Protein AF-A0A0C9YBS9-F1 (afdb_monomer_lite)

Structure (mmCIF, N/CA/C/O backbone):
data_AF-A0A0C9YBS9-F1
#
_entry.id   AF-A0A0C9YBS9-F1
#
loop_
_atom_si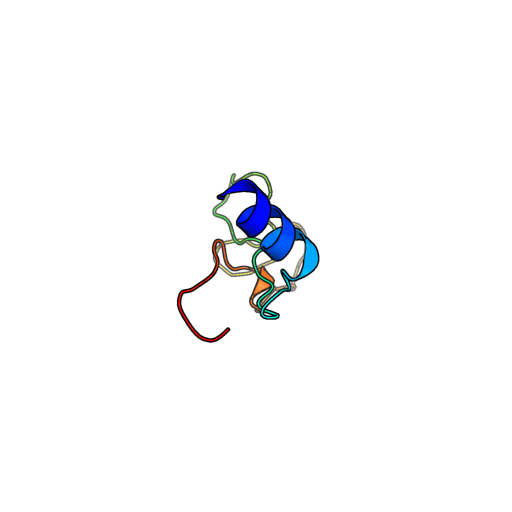te.group_PDB
_atom_site.id
_atom_site.type_symbol
_atom_site.label_atom_id
_atom_site.label_alt_id
_atom_site.label_comp_id
_atom_site.label_asym_id
_atom_site.label_entity_id
_atom_site.label_seq_id
_atom_site.pdbx_PDB_ins_code
_atom_site.Cartn_x
_atom_site.Cartn_y
_atom_site.Cartn_z
_atom_site.occupancy
_atom_site.B_iso_or_equiv
_atom_site.auth_seq_id
_atom_site.auth_comp_id
_atom_site.auth_asym_id
_atom_site.auth_atom_id
_atom_site.pdbx_PDB_model_num
ATOM 1 N N . SER A 1 1 ? 22.130 6.476 -27.057 1.00 93.75 1 SER A N 1
ATOM 2 C CA . SER A 1 1 ? 21.248 7.641 -26.904 1.00 93.75 1 SER A CA 1
ATOM 3 C C . SER A 1 1 ? 20.225 7.321 -25.842 1.00 93.75 1 SER A C 1
ATOM 5 O O . SER A 1 1 ? 19.987 6.140 -25.580 1.00 93.75 1 SER A O 1
ATOM 7 N N . ASP A 1 2 ? 19.622 8.352 -25.271 1.00 97.62 2 ASP A N 1
ATOM 8 C CA . ASP A 1 2 ? 18.586 8.218 -24.248 1.00 97.62 2 ASP A CA 1
ATOM 9 C C . ASP A 1 2 ? 17.399 7.383 -24.747 1.00 97.62 2 ASP A C 1
ATOM 11 O O . ASP A 1 2 ? 16.912 6.526 -24.014 1.00 97.62 2 ASP A O 1
ATOM 15 N N . ASP A 1 3 ? 17.046 7.490 -26.032 1.00 98.00 3 ASP A N 1
ATOM 16 C CA . ASP A 1 3 ? 15.992 6.670 -26.649 1.00 98.00 3 ASP A CA 1
ATOM 17 C C . ASP A 1 3 ? 16.264 5.163 -26.533 1.00 98.00 3 ASP A C 1
ATOM 19 O O . ASP A 1 3 ? 15.382 4.377 -26.178 1.00 98.00 3 ASP A O 1
ATOM 23 N N . LYS A 1 4 ? 17.514 4.744 -26.784 1.00 97.75 4 LYS A N 1
ATOM 24 C CA . LYS A 1 4 ? 17.911 3.332 -26.662 1.00 97.75 4 LYS A CA 1
ATOM 25 C C . LYS A 1 4 ? 17.842 2.866 -25.207 1.00 97.75 4 LYS A C 1
ATOM 27 O O . LYS A 1 4 ? 17.406 1.747 -24.949 1.00 97.75 4 LYS A O 1
ATOM 32 N N . LEU A 1 5 ? 18.245 3.715 -24.258 1.00 97.62 5 LEU A N 1
ATOM 33 C CA . LEU A 1 5 ? 18.154 3.406 -22.828 1.00 97.62 5 LEU A CA 1
ATOM 34 C C . LEU A 1 5 ? 16.692 3.272 -22.386 1.00 97.62 5 LEU A C 1
ATOM 36 O O . LEU A 1 5 ? 16.341 2.303 -21.715 1.00 97.62 5 LEU A O 1
ATOM 40 N N . GLN A 1 6 ? 15.814 4.176 -22.822 1.00 97.94 6 GLN A N 1
ATOM 41 C CA . GLN A 1 6 ? 14.390 4.130 -22.500 1.00 97.94 6 GLN A CA 1
ATOM 42 C C . GLN A 1 6 ? 13.715 2.863 -23.043 1.00 97.94 6 GLN A C 1
ATOM 44 O O . GLN A 1 6 ? 12.902 2.250 -22.347 1.00 97.94 6 GLN A O 1
ATOM 49 N N . GLN A 1 7 ? 14.064 2.437 -24.259 1.00 98.12 7 GLN A N 1
ATOM 50 C CA . GLN A 1 7 ? 13.539 1.203 -24.846 1.00 98.12 7 GLN A CA 1
ATOM 51 C C . GLN A 1 7 ? 13.957 -0.041 -24.043 1.00 98.12 7 GLN A C 1
ATOM 53 O O . GLN A 1 7 ? 13.145 -0.943 -23.814 1.00 98.12 7 GLN A O 1
ATOM 58 N N . ILE A 1 8 ? 15.204 -0.080 -23.562 1.00 97.69 8 ILE A N 1
ATOM 59 C CA . ILE A 1 8 ? 15.690 -1.165 -22.699 1.00 97.69 8 ILE A CA 1
ATOM 60 C C . ILE A 1 8 ? 14.939 -1.166 -21.364 1.00 97.69 8 ILE A C 1
ATOM 62 O O . ILE A 1 8 ? 14.481 -2.220 -20.931 1.00 97.69 8 ILE A O 1
ATOM 66 N N . LEU A 1 9 ? 14.746 -0.002 -20.738 1.00 97.38 9 LEU A N 1
ATOM 67 C CA . LEU A 1 9 ? 14.008 0.100 -19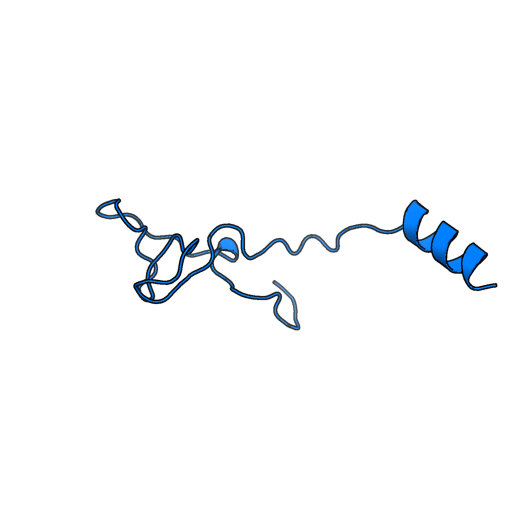.476 1.00 97.38 9 LEU A CA 1
ATOM 68 C C . LEU A 1 9 ? 12.564 -0.392 -19.623 1.00 97.38 9 LEU A C 1
ATOM 70 O O . LEU A 1 9 ? 12.123 -1.221 -18.837 1.00 97.38 9 LEU A O 1
ATOM 74 N N . ARG A 1 10 ? 11.837 0.040 -20.661 1.00 96.88 10 ARG A N 1
ATOM 75 C CA . ARG A 1 10 ? 10.446 -0.397 -20.891 1.00 96.88 10 ARG A CA 1
ATOM 76 C C . ARG A 1 10 ? 10.308 -1.903 -21.134 1.00 96.88 10 ARG A C 1
ATOM 78 O O . ARG A 1 10 ? 9.275 -2.460 -20.792 1.00 96.88 10 ARG A O 1
ATOM 85 N N . SER A 1 11 ? 11.312 -2.544 -21.737 1.00 97.69 11 SER A N 1
ATOM 86 C CA . SER A 1 11 ? 11.271 -3.979 -22.067 1.00 97.69 11 SER A CA 1
ATOM 87 C C . SER A 1 11 ? 11.761 -4.898 -20.948 1.00 97.69 11 SER A C 1
ATOM 89 O O . SER A 1 11 ? 11.539 -6.103 -21.026 1.00 97.69 11 SER A O 1
ATOM 91 N N . ARG A 1 12 ? 12.447 -4.357 -19.933 1.00 96.94 12 ARG A N 1
ATOM 92 C CA . ARG A 1 12 ? 13.087 -5.150 -18.870 1.00 96.94 12 ARG A CA 1
ATOM 93 C C . ARG A 1 12 ? 12.718 -4.733 -17.449 1.00 96.94 12 ARG A C 1
ATOM 95 O O . ARG A 1 12 ? 13.164 -5.389 -16.514 1.00 96.94 12 ARG A O 1
ATOM 102 N N . ALA A 1 13 ? 11.983 -3.638 -17.268 1.00 96.81 13 ALA A N 1
ATOM 103 C CA . ALA A 1 13 ? 11.541 -3.214 -15.947 1.00 96.81 13 ALA A CA 1
ATOM 104 C C . ALA A 1 13 ? 10.612 -4.264 -15.328 1.00 96.81 13 ALA A C 1
ATOM 106 O O . ALA A 1 13 ? 9.687 -4.745 -15.978 1.00 96.81 13 ALA A O 1
ATOM 107 N N . ASP A 1 14 ? 10.851 -4.561 -14.057 1.00 96.06 14 ASP A N 1
ATOM 108 C CA . ASP A 1 14 ? 10.045 -5.460 -13.241 1.00 96.06 14 ASP A CA 1
ATOM 109 C C . ASP A 1 14 ? 9.896 -4.861 -11.836 1.00 96.06 14 ASP A C 1
ATOM 111 O O . ASP A 1 14 ? 10.555 -3.881 -11.466 1.00 96.06 14 ASP A O 1
ATOM 115 N N . THR A 1 15 ? 9.005 -5.437 -11.046 1.00 93.50 15 THR A N 1
ATOM 116 C CA . THR A 1 15 ? 8.809 -5.081 -9.650 1.00 93.50 15 THR A CA 1
ATOM 117 C C . THR A 1 15 ? 9.880 -5.744 -8.785 1.00 93.50 15 THR A C 1
ATOM 119 O O . THR A 1 15 ? 10.315 -6.857 -9.056 1.00 93.50 15 THR A O 1
ATOM 122 N N . LEU A 1 16 ? 10.232 -5.114 -7.664 1.00 94.56 16 LEU A N 1
ATOM 123 C CA . LEU A 1 16 ? 10.991 -5.776 -6.593 1.00 94.56 16 LEU A CA 1
ATOM 124 C C . LEU A 1 16 ? 10.078 -6.408 -5.527 1.00 94.56 16 LEU A C 1
ATOM 126 O O . LEU A 1 16 ? 10.516 -6.631 -4.404 1.00 94.56 16 LEU A O 1
ATOM 130 N N . HIS A 1 17 ? 8.805 -6.654 -5.859 1.00 93.31 17 HIS A N 1
ATOM 131 C CA . HIS A 1 17 ? 7.809 -7.294 -4.990 1.00 93.31 17 HIS A CA 1
ATOM 132 C C . HIS A 1 17 ? 7.590 -6.600 -3.634 1.00 93.31 17 HIS A C 1
ATOM 134 O O . HIS A 1 17 ? 7.515 -7.243 -2.592 1.00 93.31 17 HIS A O 1
ATOM 140 N N 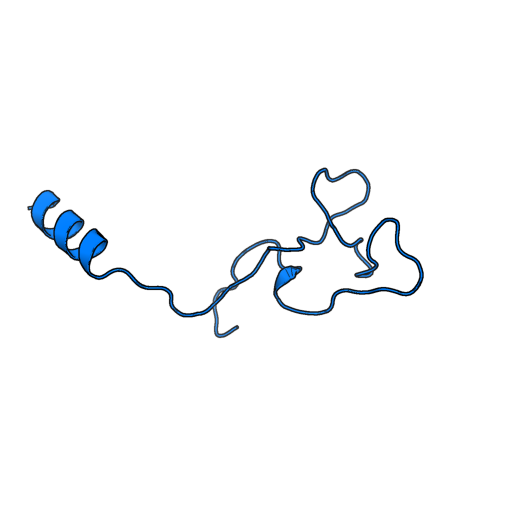. ARG A 1 18 ? 7.443 -5.268 -3.647 1.00 94.12 18 ARG A N 1
ATOM 141 C CA . ARG A 1 18 ? 7.210 -4.446 -2.443 1.00 94.12 18 ARG A CA 1
ATOM 142 C C . ARG A 1 18 ? 5.888 -3.666 -2.489 1.00 94.12 18 ARG A C 1
ATOM 144 O O . ARG A 1 18 ? 5.913 -2.432 -2.489 1.00 94.12 18 ARG A O 1
ATOM 151 N N . PRO A 1 19 ? 4.736 -4.344 -2.612 1.00 95.62 19 PRO A N 1
ATOM 152 C CA . PRO A 1 19 ? 3.448 -3.668 -2.673 1.00 95.62 19 PRO A CA 1
ATOM 153 C C . PRO A 1 19 ? 3.089 -3.056 -1.316 1.00 95.62 19 PRO A C 1
ATOM 155 O O . PRO A 1 19 ? 3.243 -3.686 -0.273 1.00 95.62 19 PRO A O 1
ATOM 158 N N . VAL A 1 20 ? 2.590 -1.824 -1.343 1.00 96.25 20 VAL A N 1
ATOM 159 C CA . VAL A 1 20 ? 2.139 -1.067 -0.169 1.00 96.25 20 VAL A CA 1
ATOM 160 C C . VAL A 1 20 ? 0.964 -0.165 -0.565 1.00 96.25 20 VAL A C 1
ATOM 162 O O . VAL A 1 20 ? 0.684 0.001 -1.753 1.00 96.25 20 VAL A O 1
ATOM 165 N N . SER A 1 21 ? 0.313 0.464 0.415 1.00 94.56 21 SER A N 1
ATOM 166 C CA . SER A 1 21 ? -0.589 1.611 0.193 1.00 94.56 21 SER A CA 1
ATOM 167 C C . SER A 1 21 ? -1.942 1.336 -0.481 1.00 94.56 21 SER A C 1
ATOM 169 O O . SER A 1 21 ? -2.580 2.269 -0.960 1.00 94.56 21 SER A O 1
ATOM 171 N N . THR A 1 22 ? -2.438 0.098 -0.499 1.00 95.06 22 THR A N 1
ATOM 172 C CA . THR A 1 22 ? -3.790 -0.203 -1.015 1.00 95.06 22 THR A CA 1
ATOM 173 C C . THR A 1 22 ? -4.914 0.112 -0.020 1.00 95.06 2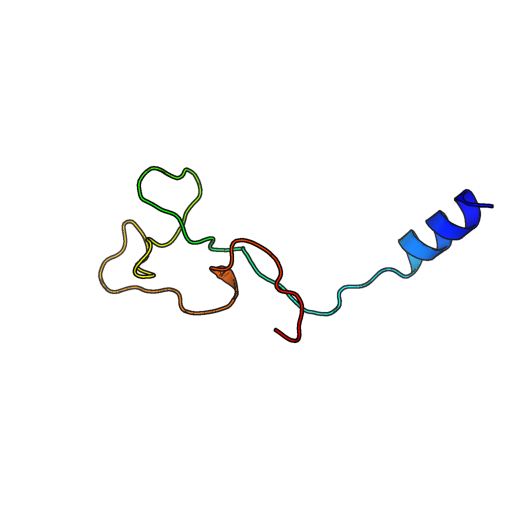2 THR A C 1
ATOM 175 O O . THR A 1 22 ? -6.054 0.292 -0.437 1.00 95.06 22 THR A O 1
ATOM 178 N N . CYS A 1 23 ? -4.607 0.227 1.278 1.00 96.06 23 CYS A N 1
ATOM 179 C CA . CYS A 1 23 ? -5.553 0.526 2.361 1.00 96.06 23 CYS A CA 1
ATOM 180 C C . CYS A 1 23 ? -5.038 1.670 3.245 1.00 96.06 23 CYS A C 1
ATOM 182 O O . CYS A 1 23 ? -4.976 1.542 4.468 1.00 96.06 23 CYS A O 1
ATOM 184 N N . VAL A 1 24 ? -4.631 2.780 2.625 1.00 94.62 24 VAL A N 1
ATOM 185 C CA . VAL A 1 24 ? -3.907 3.875 3.288 1.00 94.62 24 VAL A CA 1
ATOM 186 C C . VAL A 1 24 ? -4.609 4.356 4.559 1.00 94.62 24 VAL A C 1
ATOM 188 O O . VAL A 1 24 ? -5.788 4.725 4.542 1.00 94.62 24 VAL A O 1
ATOM 191 N N . VAL A 1 25 ? -3.851 4.401 5.658 1.00 94.94 25 VAL A N 1
ATOM 192 C CA . VAL A 1 25 ? -4.315 4.977 6.920 1.00 94.94 25 VAL A CA 1
ATOM 193 C C . VAL A 1 25 ? -4.457 6.491 6.814 1.00 94.94 25 VAL A C 1
ATOM 195 O O . VAL A 1 25 ? -3.588 7.182 6.280 1.00 94.94 25 VAL A O 1
ATOM 198 N N . GLY A 1 26 ? -5.537 7.034 7.369 1.00 91.25 26 GLY A N 1
ATOM 199 C CA . GLY A 1 26 ? -5.761 8.474 7.382 1.00 91.25 26 GLY A CA 1
ATOM 200 C C . GLY A 1 26 ? -6.398 8.975 8.664 1.00 91.25 26 GLY A C 1
ATOM 201 O O . GLY A 1 26 ? -7.097 8.257 9.382 1.00 91.25 26 GLY A O 1
ATOM 202 N N . ARG A 1 27 ? -6.162 10.260 8.933 1.00 85.19 27 ARG A N 1
ATOM 203 C CA . ARG A 1 27 ? -6.891 11.009 9.959 1.00 85.19 27 ARG A CA 1
ATOM 204 C C . ARG A 1 27 ? -8.354 11.146 9.540 1.00 85.19 27 ARG A C 1
ATOM 206 O O . ARG A 1 27 ? -8.707 10.945 8.380 1.00 85.19 27 ARG A O 1
ATOM 213 N N . GLU A 1 28 ? -9.209 11.474 10.494 1.00 80.38 28 GLU A N 1
ATOM 214 C CA . GLU A 1 28 ? -10.611 11.754 10.201 1.00 80.38 28 GLU A CA 1
ATOM 215 C C . GLU A 1 28 ? -10.754 12.880 9.162 1.00 80.38 28 GLU A C 1
ATOM 217 O O . GLU A 1 28 ? -9.980 13.836 9.162 1.00 80.38 28 GLU A O 1
ATOM 222 N N . GLY A 1 29 ? -11.689 12.713 8.223 1.00 76.31 29 GLY A N 1
ATOM 223 C CA . GLY A 1 29 ? -11.903 13.646 7.111 1.00 76.31 29 GLY A CA 1
ATOM 224 C C . GLY A 1 29 ? -10.955 13.491 5.912 1.00 76.31 29 GLY A C 1
ATOM 225 O O . GLY A 1 29 ? -11.153 14.168 4.906 1.00 76.31 29 GLY A O 1
ATOM 226 N N . VAL A 1 30 ? -9.958 12.596 5.957 1.00 82.31 30 VAL A N 1
ATOM 227 C CA . VAL A 1 30 ? -9.104 12.318 4.788 1.00 82.31 30 VAL A CA 1
ATOM 228 C C . VAL A 1 30 ? -9.852 11.423 3.800 1.00 82.31 30 VAL A C 1
ATOM 230 O O . VAL A 1 30 ? -10.035 10.223 4.041 1.00 82.31 30 VAL A O 1
ATOM 233 N N . ALA A 1 31 ? -10.269 12.014 2.679 1.00 80.81 31 ALA A N 1
ATOM 234 C CA . ALA A 1 31 ? -10.917 11.304 1.582 1.00 80.81 31 ALA A CA 1
ATOM 235 C C . ALA A 1 31 ? -10.012 10.179 1.050 1.00 80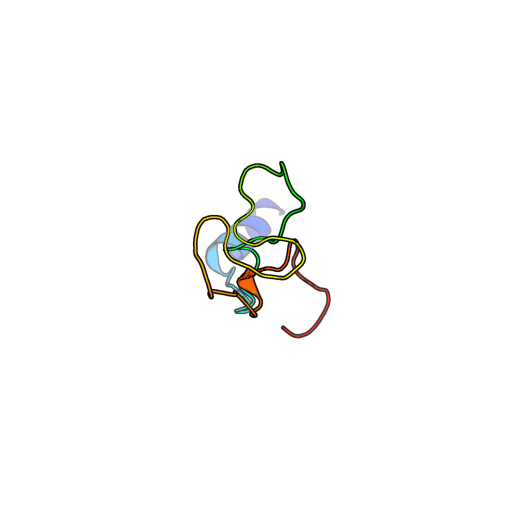.81 31 ALA A C 1
ATOM 237 O O . ALA A 1 31 ? -8.826 10.390 0.799 1.00 80.81 31 ALA A O 1
ATOM 238 N N . GLY A 1 32 ? -10.578 8.980 0.901 1.00 82.69 32 GLY A N 1
ATOM 239 C CA . GLY A 1 32 ? -9.862 7.793 0.421 1.00 82.69 32 GLY A CA 1
ATOM 240 C C . GLY A 1 32 ? -9.094 7.005 1.489 1.00 82.69 32 GLY A C 1
ATOM 241 O O . GLY A 1 32 ? -8.520 5.972 1.157 1.00 82.69 32 GLY A O 1
ATOM 242 N N . SER A 1 33 ? -9.094 7.432 2.759 1.00 92.56 33 SER A N 1
ATOM 243 C CA . SER A 1 33 ? -8.536 6.610 3.844 1.00 92.56 33 SER A CA 1
ATOM 244 C C . SER A 1 33 ? -9.476 5.469 4.233 1.00 92.56 33 SER A C 1
ATOM 246 O O . SER A 1 33 ? -10.674 5.690 4.420 1.00 92.56 33 SER A O 1
ATOM 248 N N . ILE A 1 34 ? -8.936 4.253 4.371 1.00 95.44 34 ILE A N 1
ATOM 249 C CA . ILE A 1 34 ? -9.728 3.068 4.737 1.00 95.44 34 ILE A CA 1
ATOM 250 C C . ILE A 1 34 ? -9.748 2.887 6.263 1.00 95.44 34 ILE A C 1
ATOM 252 O O . ILE A 1 34 ? -10.832 2.955 6.851 1.00 95.44 34 ILE A O 1
ATOM 256 N N . PRO A 1 35 ? -8.600 2.701 6.944 1.00 96.12 35 PRO A N 1
ATOM 257 C CA . PRO A 1 35 ? -8.566 2.697 8.397 1.00 96.12 35 PRO A CA 1
ATOM 258 C C . PRO A 1 35 ? -8.316 4.083 9.018 1.00 96.12 35 PRO A C 1
ATOM 260 O O . PRO A 1 35 ? -7.741 4.987 8.401 1.00 96.12 35 PRO A O 1
ATOM 263 N N . ASP A 1 36 ? -8.734 4.237 10.276 1.00 94.38 36 ASP A N 1
ATOM 264 C CA . ASP A 1 36 ? -8.367 5.364 11.143 1.00 94.38 36 ASP A CA 1
ATOM 265 C C . ASP A 1 36 ? -6.946 5.230 11.732 1.00 94.38 36 ASP A C 1
ATOM 267 O O . ASP A 1 36 ? -6.261 4.226 11.540 1.00 94.38 36 ASP A O 1
ATOM 271 N N . SER A 1 37 ? -6.487 6.228 12.498 1.00 92.69 37 SER A N 1
ATOM 272 C CA . SER A 1 37 ? -5.162 6.207 13.145 1.00 92.69 37 SER A CA 1
ATOM 273 C C . SER A 1 37 ? -4.979 5.087 14.179 1.00 92.69 37 SER A C 1
ATOM 275 O O . SER A 1 37 ? -3.854 4.840 14.609 1.00 92.69 37 SER A O 1
ATOM 277 N N . GLN A 1 38 ? -6.055 4.399 14.571 1.00 93.94 38 GLN A N 1
ATOM 278 C CA . GLN A 1 38 ? -6.035 3.217 15.433 1.00 93.94 38 GLN A CA 1
ATOM 279 C C . GLN A 1 38 ? -6.188 1.910 14.633 1.00 93.94 38 GLN A C 1
ATOM 281 O O . GLN A 1 38 ? -6.473 0.858 15.214 1.00 93.94 38 GLN A O 1
ATOM 286 N N . MET A 1 39 ? -5.987 1.976 13.313 1.00 95.56 39 MET A N 1
ATOM 287 C CA . MET A 1 39 ? -6.062 0.876 12.350 1.00 95.56 39 MET A CA 1
ATOM 288 C C . MET A 1 39 ? -7.443 0.239 12.205 1.00 95.56 39 MET A C 1
ATOM 290 O O . MET A 1 39 ? -7.555 -0.860 11.669 1.00 95.56 39 MET A O 1
ATOM 294 N N . ARG A 1 40 ? -8.506 0.899 12.673 1.00 96.00 40 ARG A N 1
ATOM 295 C CA . ARG A 1 40 ? -9.877 0.379 12.587 1.00 96.00 40 ARG A CA 1
ATOM 296 C C . ARG A 1 40 ? -10.471 0.713 11.236 1.00 96.00 40 ARG A C 1
ATOM 298 O O . ARG A 1 40 ? -10.393 1.862 10.806 1.00 96.00 40 ARG A O 1
ATOM 305 N N . VAL A 1 41 ? -11.096 -0.268 10.593 1.00 95.94 41 VAL A N 1
ATOM 306 C CA . VAL A 1 41 ? -11.769 -0.056 9.307 1.00 95.94 41 VAL A CA 1
ATOM 307 C C . VAL A 1 41 ? -12.987 0.837 9.515 1.00 95.94 41 VAL A C 1
ATOM 309 O O . VAL A 1 41 ? -13.882 0.526 10.301 1.00 95.94 41 VAL A O 1
ATOM 312 N N . ARG A 1 42 ? -13.026 1.968 8.810 1.00 93.56 42 ARG A N 1
ATOM 313 C CA . ARG A 1 42 ? -14.137 2.918 8.906 1.00 93.56 42 ARG A CA 1
ATOM 314 C C . ARG A 1 42 ? -15.434 2.252 8.439 1.00 93.56 42 ARG A C 1
ATOM 316 O O . ARG A 1 42 ? -15.469 1.619 7.390 1.00 93.56 42 ARG A O 1
ATOM 323 N N . GLY A 1 43 ? -16.500 2.393 9.225 1.00 92.94 43 GLY A N 1
ATOM 324 C CA . GLY A 1 43 ? -17.810 1.807 8.918 1.00 92.94 43 GLY A CA 1
ATOM 325 C C . GLY A 1 43 ? -17.948 0.308 9.214 1.00 92.94 43 GLY A C 1
ATOM 326 O O . GLY A 1 43 ? -19.027 -0.235 8.997 1.00 92.94 43 GLY A O 1
ATOM 327 N N . VAL A 1 44 ? -16.913 -0.361 9.743 1.00 96.44 44 VAL A N 1
ATOM 328 C CA . VAL A 1 44 ? -16.968 -1.784 10.117 1.0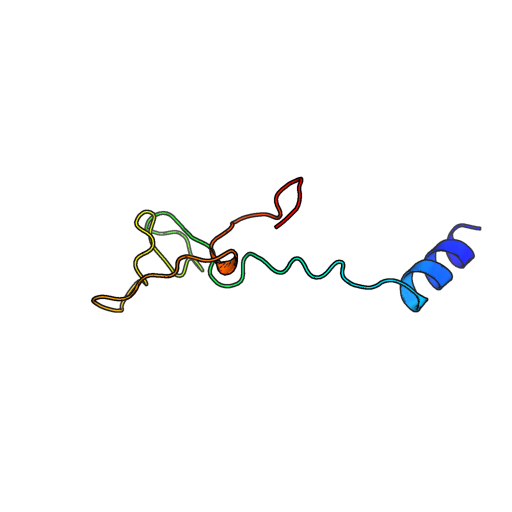0 96.44 44 VAL A CA 1
ATOM 329 C C . VAL A 1 44 ? -16.571 -1.960 11.579 1.00 96.44 44 VAL A C 1
ATOM 331 O O . VAL A 1 44 ? -15.487 -1.566 12.005 1.00 96.44 44 VAL A O 1
ATOM 334 N N . SER A 1 45 ? -17.448 -2.578 12.369 1.00 97.31 45 SER A N 1
ATOM 335 C CA . SER A 1 45 ? -17.161 -2.860 13.777 1.00 97.31 45 SER A CA 1
ATOM 336 C C . SER A 1 45 ? -16.209 -4.049 13.923 1.00 97.31 45 SER A C 1
ATOM 338 O O . SER A 1 45 ? -16.328 -5.042 13.210 1.00 97.31 45 SER A O 1
ATOM 340 N N . GLY A 1 46 ? -15.268 -3.958 14.867 1.00 97.62 46 GLY A N 1
ATOM 341 C CA . GLY A 1 46 ? -14.397 -5.074 15.254 1.00 97.62 46 GLY A CA 1
ATOM 342 C C . GLY A 1 46 ? -13.288 -5.450 14.263 1.00 97.62 46 GLY A C 1
ATOM 343 O O . GLY A 1 46 ? -12.548 -6.389 14.542 1.00 97.62 46 GLY A O 1
ATOM 344 N N . LEU A 1 47 ? -13.125 -4.728 13.149 1.00 98.12 47 LEU A N 1
ATOM 345 C CA . LEU A 1 47 ? -12.134 -5.041 12.115 1.00 98.12 47 LEU A CA 1
ATOM 346 C C . LEU A 1 47 ? -10.956 -4.055 12.117 1.00 98.12 47 LEU A C 1
ATOM 348 O O . LEU A 1 47 ? -11.147 -2.837 12.186 1.00 98.12 47 LEU A O 1
ATOM 352 N N . ARG A 1 48 ? -9.730 -4.581 11.998 1.00 97.94 48 ARG A N 1
ATOM 353 C CA . ARG A 1 48 ? -8.496 -3.800 11.821 1.00 97.94 48 ARG A CA 1
ATOM 354 C C . ARG A 1 48 ? -7.649 -4.329 10.669 1.00 97.94 48 ARG A C 1
ATOM 356 O O . ARG A 1 48 ? -7.691 -5.523 10.390 1.00 97.94 48 ARG A O 1
ATOM 363 N N . ILE A 1 49 ? -6.860 -3.449 10.052 1.00 97.38 49 ILE A N 1
ATOM 364 C CA . ILE A 1 49 ? -5.873 -3.802 9.018 1.00 97.38 49 ILE A CA 1
ATOM 365 C C . ILE A 1 49 ? -4.475 -3.547 9.582 1.00 97.38 49 ILE A C 1
ATOM 367 O O . ILE A 1 49 ? -4.165 -2.426 9.975 1.00 97.38 49 ILE A O 1
ATOM 371 N N . CYS A 1 50 ? -3.641 -4.586 9.629 1.00 96.25 50 CYS A N 1
ATOM 372 C CA . CYS A 1 50 ? -2.320 -4.553 10.262 1.00 96.25 50 CYS A CA 1
ATOM 373 C C . CYS A 1 50 ? -1.248 -5.179 9.354 1.00 96.25 50 CYS A C 1
ATOM 375 O O . CYS A 1 50 ? -0.571 -6.124 9.749 1.00 96.25 50 CYS A O 1
ATOM 377 N N . ASP A 1 51 ? -1.112 -4.671 8.130 1.00 96.75 51 ASP A N 1
ATOM 378 C CA . ASP A 1 51 ? -0.079 -5.081 7.172 1.00 96.75 51 ASP A CA 1
ATOM 379 C C . ASP A 1 51 ? 0.459 -3.867 6.382 1.00 96.75 51 ASP A C 1
ATOM 381 O O . ASP A 1 51 ? 0.122 -2.717 6.665 1.00 96.75 51 ASP A O 1
ATOM 385 N N . ALA A 1 52 ? 1.302 -4.095 5.375 1.00 96.44 52 ALA A N 1
ATOM 386 C CA . ALA A 1 52 ? 1.925 -3.019 4.604 1.00 96.44 52 ALA A CA 1
ATOM 387 C C . ALA A 1 52 ? 0.945 -2.215 3.714 1.00 96.44 52 ALA A C 1
ATOM 389 O O . ALA A 1 52 ? 1.299 -1.143 3.210 1.00 96.44 52 ALA A O 1
ATOM 390 N N . SER A 1 53 ? -0.302 -2.672 3.545 1.00 96.50 53 SER A N 1
ATOM 391 C CA . SER A 1 53 ? -1.327 -1.941 2.790 1.00 96.50 53 SER A CA 1
ATOM 392 C C . SER A 1 53 ? -1.680 -0.593 3.423 1.00 96.50 53 SER A C 1
ATOM 394 O O . SER A 1 53 ? -2.102 0.313 2.704 1.00 96.50 53 SER A O 1
ATOM 396 N N . ILE A 1 54 ? -1.460 -0.426 4.733 1.00 95.81 54 ILE A N 1
ATOM 397 C CA . ILE A 1 54 ? -1.776 0.812 5.463 1.00 95.81 54 ILE A CA 1
ATOM 398 C C . ILE A 1 54 ? -0.754 1.932 5.261 1.00 95.81 54 ILE A C 1
ATOM 400 O O . ILE A 1 54 ? -1.047 3.091 5.565 1.00 95.81 54 ILE A O 1
ATOM 404 N N . LEU A 1 55 ? 0.445 1.612 4.762 1.00 94.00 55 LEU A N 1
ATOM 405 C CA . LEU A 1 55 ? 1.528 2.581 4.610 1.00 94.00 55 LEU A CA 1
ATOM 406 C C . LEU A 1 55 ? 1.138 3.679 3.614 1.00 94.00 55 LEU A C 1
ATOM 408 O O . LEU A 1 55 ? 0.535 3.407 2.584 1.00 94.00 55 LEU A O 1
ATOM 412 N N . THR A 1 56 ? 1.511 4.929 3.884 1.00 90.88 56 THR A N 1
ATOM 413 C CA . THR A 1 56 ? 1.200 6.073 3.002 1.00 90.88 56 THR A CA 1
ATOM 414 C C . THR A 1 56 ? 2.214 6.254 1.873 1.00 90.88 56 THR A C 1
ATOM 416 O O . THR A 1 56 ? 1.925 6.936 0.891 1.00 90.88 56 THR A O 1
ATOM 419 N N . LYS A 1 57 ? 3.417 5.686 2.027 1.00 91.38 57 LYS A N 1
ATOM 420 C CA . LYS A 1 57 ? 4.537 5.749 1.080 1.00 91.38 57 LYS A CA 1
ATOM 421 C C . LYS A 1 57 ? 5.400 4.494 1.204 1.00 91.38 57 LYS A C 1
ATOM 423 O O . LYS A 1 57 ? 5.437 3.867 2.263 1.00 91.38 57 LYS A O 1
ATOM 428 N N . LEU A 1 58 ? 6.142 4.179 0.142 1.00 92.50 58 LEU A N 1
ATOM 429 C CA . LEU A 1 58 ? 7.179 3.150 0.174 1.00 92.50 58 LEU A CA 1
ATOM 430 C C . LEU A 1 58 ? 8.292 3.556 1.155 1.00 92.50 58 LEU A C 1
ATOM 432 O O . LEU A 1 58 ? 8.773 4.689 1.123 1.00 92.50 58 LEU A O 1
ATOM 436 N N . VAL A 1 59 ? 8.700 2.629 2.020 1.00 92.50 59 VAL A N 1
ATOM 437 C CA . VAL A 1 59 ? 9.808 2.829 2.966 1.00 92.50 59 VAL A CA 1
ATOM 438 C C . VAL A 1 59 ? 11.159 2.543 2.307 1.00 92.50 59 VAL A C 1
ATOM 440 O O . VAL A 1 59 ? 11.260 1.692 1.422 1.00 92.50 59 VAL A O 1
ATOM 443 N N . LEU A 1 60 ? 12.210 3.227 2.766 1.00 89.75 60 LEU A N 1
ATOM 444 C CA . LEU A 1 60 ? 13.593 2.935 2.380 1.00 89.75 60 LEU A CA 1
ATOM 445 C C . LEU A 1 60 ? 14.087 1.721 3.188 1.00 89.75 60 LEU A C 1
ATOM 447 O O . LEU A 1 60 ? 14.453 1.866 4.350 1.00 89.75 60 LEU A O 1
ATOM 451 N N . GLY A 1 61 ? 14.061 0.521 2.608 1.00 88.69 61 GLY A N 1
ATOM 452 C CA . GLY A 1 61 ? 14.516 -0.711 3.273 1.00 88.69 61 GLY A CA 1
ATOM 453 C C . GLY A 1 61 ? 14.119 -1.975 2.516 1.00 88.69 61 GLY A C 1
ATOM 454 O O . GLY A 1 61 ? 13.686 -1.842 1.388 1.00 88.69 61 GLY A O 1
ATOM 455 N N . HIS A 1 62 ? 14.282 -3.164 3.126 1.00 85.00 62 HIS A N 1
ATOM 456 C CA . HIS A 1 62 ? 13.394 -4.360 3.114 1.00 85.00 62 HIS A CA 1
ATOM 457 C C . HIS A 1 62 ? 11.915 -4.019 3.421 1.00 85.00 62 HIS A C 1
ATOM 459 O O . HIS A 1 62 ? 11.731 -3.071 4.172 1.00 85.00 62 HIS A O 1
ATOM 465 N N . THR A 1 63 ? 10.870 -4.646 2.871 1.00 75.31 63 THR A N 1
ATOM 466 C CA . THR A 1 63 ? 9.502 -4.598 3.445 1.00 75.31 63 THR A CA 1
ATOM 467 C C . THR A 1 63 ? 9.150 -6.011 3.809 1.00 75.31 63 THR A C 1
ATOM 469 O O . THR A 1 63 ? 9.486 -6.882 2.975 1.00 75.31 63 THR A O 1
#

pLDDT: mean 93.45, std 5.34, range [75.31, 98.12]

Sequence (63 aa):
SDDKLQQILRSRADTLHRPVSTCVVGREGVAGSIPDSQMRVRGVSGLRICDASILTKLVLGHT

Foldseek 3Di:
DVVVVVVVCVVDDDDPPQDAQQQAEDDPPDPPHQAYPVQAGPPDPPDGDDDRNHDPDDDDDDD

Radius of gyration: 17.28 Å; chains: 1; bounding box: 39×21×42 Å

Secondary structure (DSSP, 8-state):
-HHHHHHHHHHH----S----TT----TT-TT--B-TT-BBTT-TT-B--SGGG-SS--SS--

Organism: NCBI:txid765257

InterPro domains:
  IPR007867 Glucose-methanol-choline oxidoreductase, C-terminal [PF05199] (1-63)
  IPR012132 Glucose-methanol-choline oxidoreductase [PTHR11552] (1-63)
  IPR036188 FAD/NAD(P)-binding domain superfamily [G3DSA:3.50.50.60] (17-63)